Protein AF-A0A151B841-F1 (afdb_monomer)

Mean predicted aligned error: 9.51 Å

Foldseek 3Di:
DPPPDDVLVVVLVVLVVVLVVQCVVCVVPPVSNVVSVVVVVVSVVVSVVVVVVVPPPPPPPPDPPD

Secondary structure (DSSP, 8-state):
--TT--HHHHHHHHHHHHHHHHHHHTTT-HHHHHHHHHHHHHHHHHHHHHHHHHTS----------

Organism: NCBI:txid1121338

Structure (mmCIF, N/CA/C/O backbone):
data_AF-A0A151B841-F1
#
_entry.id   AF-A0A151B841-F1
#
loop_
_atom_site.group_PDB
_atom_site.id
_atom_site.type_symbol
_atom_site.label_atom_id
_atom_site.label_alt_id
_atom_site.label_comp_id
_atom_site.label_asym_id
_atom_site.label_entity_id
_atom_site.label_seq_id
_atom_site.pdbx_PDB_ins_code
_atom_site.Cartn_x
_atom_site.Cartn_y
_atom_site.Cartn_z
_atom_site.occupancy
_atom_site.B_iso_or_equiv
_atom_site.auth_seq_id
_atom_site.auth_comp_id
_atom_site.auth_asym_id
_atom_site.auth_atom_id
_atom_site.pdbx_PDB_model_num
ATOM 1 N N . MET A 1 1 ? 4.313 -23.445 -15.546 1.00 49.12 1 MET A N 1
ATOM 2 C CA . MET A 1 1 ? 3.514 -22.209 -15.722 1.00 49.12 1 MET A CA 1
ATOM 3 C C . MET A 1 1 ? 3.930 -21.054 -14.794 1.00 49.12 1 MET A C 1
ATOM 5 O O . MET A 1 1 ? 3.723 -19.914 -15.170 1.00 49.12 1 MET A O 1
ATOM 9 N N . LEU A 1 2 ? 4.579 -21.301 -13.643 1.00 57.31 2 LEU A N 1
ATOM 10 C CA . LEU A 1 2 ? 4.927 -20.269 -12.641 1.00 57.31 2 LEU A CA 1
ATOM 11 C C . LEU A 1 2 ? 6.263 -19.516 -12.847 1.00 57.31 2 LEU A C 1
ATOM 13 O O . LEU A 1 2 ? 6.635 -18.698 -12.015 1.00 57.31 2 LEU A O 1
ATOM 17 N N . LYS A 1 3 ? 7.020 -19.791 -13.917 1.00 58.59 3 LYS A N 1
ATOM 18 C CA . LYS A 1 3 ? 8.429 -19.354 -14.025 1.00 58.59 3 LYS A CA 1
ATOM 19 C C . LYS A 1 3 ? 8.617 -17.870 -14.399 1.00 58.59 3 LYS A C 1
ATOM 21 O O . LYS A 1 3 ? 9.730 -17.374 -14.317 1.00 58.59 3 LYS A O 1
ATOM 26 N N . ASN A 1 4 ? 7.542 -17.163 -14.771 1.00 64.31 4 ASN A N 1
ATOM 27 C CA . ASN A 1 4 ? 7.608 -15.804 -15.334 1.00 64.31 4 ASN A CA 1
ATOM 28 C C . ASN A 1 4 ? 6.820 -14.746 -14.541 1.00 64.31 4 ASN A C 1
ATOM 30 O O . ASN A 1 4 ? 6.541 -13.670 -15.072 1.00 64.31 4 ASN A O 1
ATOM 34 N N . ILE A 1 5 ? 6.437 -15.014 -13.290 1.00 70.19 5 ILE A N 1
ATOM 35 C CA . ILE A 1 5 ? 5.872 -13.955 -12.447 1.00 70.19 5 ILE A CA 1
ATOM 36 C C . ILE A 1 5 ? 7.033 -13.059 -12.004 1.00 70.19 5 ILE A C 1
ATOM 38 O O . ILE A 1 5 ? 7.898 -13.487 -11.242 1.00 70.19 5 ILE A O 1
ATOM 42 N N . LYS A 1 6 ? 7.078 -11.815 -12.497 1.00 77.44 6 LYS A N 1
ATOM 43 C CA . LYS A 1 6 ? 8.078 -10.846 -12.027 1.00 77.44 6 LYS A CA 1
ATOM 44 C C . LYS A 1 6 ? 7.756 -10.484 -10.580 1.00 77.44 6 LYS A C 1
ATOM 46 O O . LYS A 1 6 ? 6.601 -10.206 -10.262 1.00 77.44 6 LYS A O 1
ATOM 51 N N . PHE A 1 7 ? 8.781 -10.468 -9.731 1.00 83.44 7 PHE A N 1
ATOM 52 C CA . PHE A 1 7 ? 8.675 -10.131 -8.306 1.00 83.44 7 PHE A CA 1
ATOM 53 C C . PHE A 1 7 ? 7.875 -8.840 -8.062 1.00 83.44 7 PHE A C 1
ATOM 55 O O . PHE A 1 7 ? 7.069 -8.772 -7.142 1.00 83.44 7 PHE A O 1
ATOM 62 N N . GLU A 1 8 ? 8.026 -7.867 -8.960 1.00 81.38 8 GLU A N 1
ATOM 63 C CA . GLU A 1 8 ? 7.307 -6.588 -8.998 1.00 81.38 8 GLU A CA 1
ATOM 64 C C . GLU A 1 8 ? 5.776 -6.754 -8.895 1.00 81.38 8 GLU A C 1
ATOM 66 O O . GLU A 1 8 ? 5.125 -6.026 -8.150 1.00 81.38 8 GLU A O 1
ATOM 71 N N . TYR A 1 9 ? 5.195 -7.739 -9.592 1.00 84.88 9 TYR A N 1
ATOM 72 C CA . TYR A 1 9 ? 3.751 -8.000 -9.557 1.00 84.88 9 TYR A CA 1
ATOM 73 C C . TYR A 1 9 ? 3.311 -8.622 -8.231 1.00 84.88 9 TYR A C 1
ATOM 75 O O . TYR A 1 9 ? 2.270 -8.256 -7.694 1.00 84.88 9 TYR A O 1
ATOM 83 N N . VAL A 1 10 ? 4.108 -9.548 -7.687 1.00 89.19 10 VAL A N 1
ATOM 84 C CA . VAL A 1 10 ? 3.822 -10.183 -6.388 1.00 89.19 10 VAL A CA 1
ATOM 85 C C . VAL A 1 10 ? 3.880 -9.142 -5.281 1.00 89.19 10 VAL A C 1
ATOM 87 O O . VAL A 1 10 ? 2.999 -9.100 -4.427 1.00 89.19 10 VAL A O 1
ATOM 90 N N . PHE A 1 11 ? 4.888 -8.272 -5.331 1.00 87.62 11 PHE A N 1
ATOM 91 C CA . PHE A 1 11 ? 5.047 -7.173 -4.394 1.00 87.62 11 PHE A CA 1
ATOM 92 C C . PHE A 1 11 ? 3.868 -6.195 -4.467 1.00 87.62 11 PHE A C 1
ATOM 94 O O . PHE A 1 11 ? 3.290 -5.869 -3.434 1.00 87.62 11 PHE A O 1
ATOM 101 N N . ALA A 1 12 ? 3.449 -5.795 -5.673 1.00 88.38 12 ALA A N 1
ATOM 102 C CA . ALA A 1 12 ? 2.289 -4.924 -5.860 1.00 88.38 12 ALA A CA 1
ATOM 103 C C . ALA A 1 12 ? 1.004 -5.528 -5.262 1.00 88.38 12 ALA A C 1
ATOM 105 O O . ALA A 1 12 ? 0.282 -4.845 -4.537 1.00 88.38 12 ALA A O 1
ATOM 106 N N . VAL A 1 13 ? 0.747 -6.819 -5.503 1.00 90.56 13 VAL A N 1
ATOM 107 C CA . VAL A 1 13 ? -0.412 -7.522 -4.927 1.00 90.56 13 VAL A CA 1
ATOM 108 C C . VAL A 1 13 ? -0.318 -7.588 -3.402 1.00 90.56 13 VAL A C 1
ATOM 110 O O . VAL A 1 13 ? -1.298 -7.290 -2.724 1.00 90.56 13 VAL A O 1
ATOM 113 N N . LEU A 1 14 ? 0.852 -7.922 -2.848 1.00 93.50 14 LEU A N 1
ATOM 114 C CA . LEU A 1 14 ? 1.064 -7.978 -1.398 1.00 93.50 14 LEU A CA 1
ATOM 115 C C . LEU A 1 14 ? 0.791 -6.634 -0.720 1.00 93.50 14 LEU A C 1
ATOM 117 O O . LEU A 1 14 ? 0.093 -6.599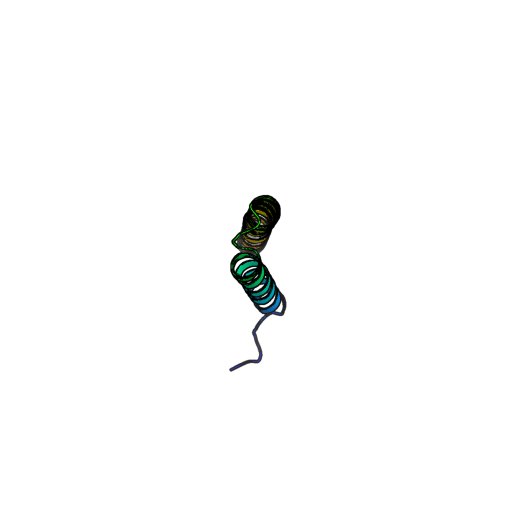 0.291 1.00 93.50 14 LEU A O 1
ATOM 121 N N . VAL A 1 15 ? 1.293 -5.536 -1.289 1.00 91.44 15 VAL A N 1
ATOM 122 C CA . VAL A 1 15 ? 1.055 -4.185 -0.761 1.00 91.44 15 VAL A CA 1
ATOM 123 C C . VAL A 1 15 ? -0.441 -3.872 -0.727 1.00 91.44 15 VAL A C 1
ATOM 125 O O . VAL A 1 15 ? -0.946 -3.423 0.301 1.00 91.44 15 VAL A O 1
ATOM 128 N N . VAL A 1 16 ? -1.174 -4.165 -1.807 1.00 92.56 16 VAL A N 1
ATOM 129 C CA . VAL A 1 16 ? -2.628 -3.940 -1.861 1.00 92.56 16 VAL A CA 1
ATOM 130 C C . VAL A 1 16 ? -3.361 -4.785 -0.819 1.00 92.56 16 VAL A C 1
ATOM 132 O O . VAL A 1 16 ? -4.225 -4.263 -0.118 1.00 92.56 16 VAL A O 1
ATOM 135 N N . VAL A 1 17 ? -3.001 -6.063 -0.667 1.00 95.12 17 VAL A N 1
ATOM 136 C CA . VAL A 1 17 ? -3.629 -6.967 0.311 1.00 95.12 17 VAL A CA 1
ATOM 137 C C . VAL A 1 17 ? -3.403 -6.485 1.745 1.00 95.12 17 VAL A C 1
ATOM 139 O O . VAL A 1 17 ? -4.350 -6.452 2.529 1.00 95.12 17 VAL A O 1
ATOM 142 N N . ILE A 1 18 ? -2.180 -6.073 2.090 1.00 95.56 18 ILE A N 1
ATOM 143 C CA . ILE A 1 18 ? -1.852 -5.590 3.439 1.00 95.56 18 ILE A CA 1
ATOM 144 C C . ILE A 1 18 ? -2.613 -4.297 3.752 1.00 95.56 18 ILE A C 1
ATOM 146 O O . ILE A 1 18 ? -3.199 -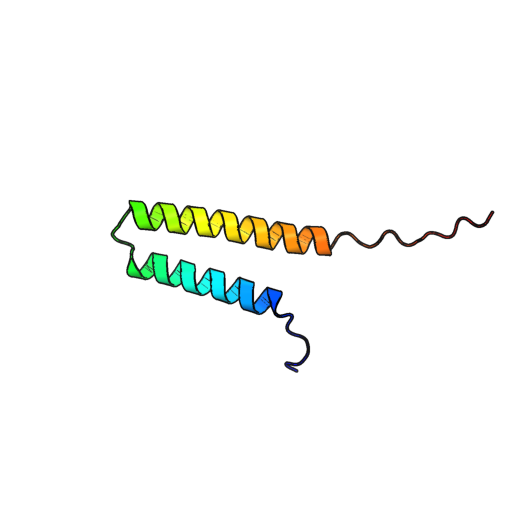4.176 4.827 1.00 95.56 18 ILE A O 1
ATOM 150 N N . LEU A 1 19 ? -2.654 -3.347 2.814 1.00 94.25 19 LEU A N 1
ATOM 151 C CA . LEU A 1 19 ? -3.379 -2.090 3.008 1.00 94.25 19 LEU A CA 1
ATOM 152 C C . LEU A 1 19 ? -4.901 -2.306 3.066 1.00 94.25 19 LEU A C 1
ATOM 154 O O . LEU A 1 19 ? -5.579 -1.681 3.880 1.00 94.25 19 LEU A O 1
ATOM 158 N N . ALA A 1 20 ? -5.445 -3.231 2.272 1.00 93.62 20 ALA A N 1
ATOM 159 C CA . ALA A 1 20 ? -6.854 -3.613 2.352 1.00 93.62 20 ALA A CA 1
ATOM 160 C C . ALA A 1 20 ? -7.194 -4.273 3.701 1.00 93.62 20 ALA A C 1
ATOM 162 O O . ALA A 1 20 ? -8.209 -3.938 4.315 1.00 93.62 20 ALA A O 1
ATOM 163 N N . ALA A 1 21 ? -6.332 -5.161 4.205 1.00 95.31 21 ALA A N 1
ATOM 164 C CA . ALA A 1 21 ? -6.490 -5.758 5.529 1.00 95.31 21 ALA A CA 1
ATOM 165 C C . ALA A 1 21 ? -6.421 -4.698 6.639 1.00 95.31 21 ALA A C 1
ATOM 167 O O . ALA A 1 21 ? -7.235 -4.723 7.562 1.00 95.31 21 ALA A O 1
ATOM 168 N N . ALA A 1 22 ? -5.510 -3.727 6.524 1.00 94.50 22 ALA A N 1
ATOM 169 C CA . ALA A 1 22 ? -5.421 -2.609 7.456 1.00 94.50 22 ALA A CA 1
ATOM 170 C C . ALA A 1 22 ? -6.711 -1.770 7.467 1.00 94.50 22 ALA A C 1
ATOM 172 O O . ALA A 1 22 ? -7.216 -1.464 8.545 1.00 94.50 22 ALA A O 1
ATOM 173 N N . LEU A 1 23 ? -7.300 -1.468 6.302 1.00 94.19 23 LEU A N 1
ATOM 174 C CA . LEU A 1 23 ? -8.605 -0.793 6.238 1.00 94.19 23 LEU A CA 1
AT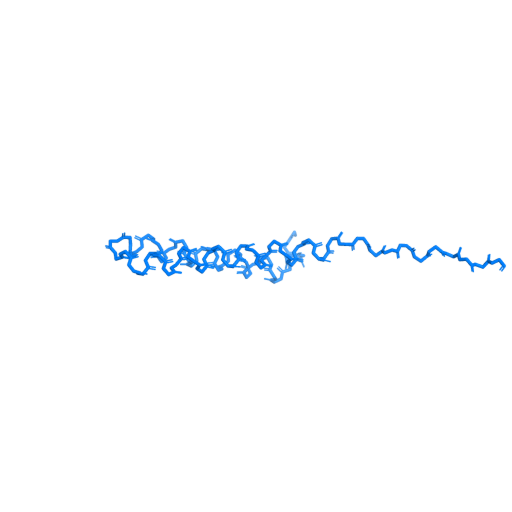OM 175 C C . LEU A 1 23 ? -9.706 -1.585 6.937 1.00 94.19 23 LEU A C 1
ATOM 177 O O . LEU A 1 23 ? -10.539 -0.998 7.620 1.00 94.19 23 LEU A O 1
ATOM 181 N N . PHE A 1 24 ? -9.716 -2.906 6.771 1.00 94.81 24 PHE A N 1
ATOM 182 C CA . PHE A 1 24 ? -10.731 -3.753 7.382 1.00 94.81 24 PHE A CA 1
ATOM 183 C C . PHE A 1 24 ? -10.598 -3.808 8.911 1.00 94.81 24 PHE A C 1
ATOM 185 O O . PHE A 1 24 ? -11.599 -3.682 9.618 1.00 94.81 24 PHE A O 1
ATOM 192 N N . ILE A 1 25 ? -9.370 -3.956 9.419 1.00 96.50 25 ILE A N 1
ATOM 193 C CA . ILE A 1 25 ? -9.075 -4.046 10.857 1.00 96.50 25 ILE A CA 1
ATOM 194 C C . ILE A 1 25 ? -9.302 -2.699 11.551 1.00 96.50 25 ILE A C 1
ATOM 196 O O . ILE A 1 25 ? -9.919 -2.649 12.612 1.00 96.50 25 ILE A O 1
ATOM 200 N N . PHE A 1 26 ? -8.836 -1.601 10.955 1.00 95.31 26 PHE A N 1
ATOM 201 C CA . PHE A 1 26 ? -8.859 -0.272 11.572 1.00 95.31 26 PHE A CA 1
ATOM 202 C C . PHE A 1 26 ? -10.034 0.602 11.116 1.00 95.31 26 PHE A C 1
ATOM 204 O O . PHE A 1 26 ? -9.998 1.811 11.327 1.00 95.31 26 PHE A O 1
ATOM 211 N N . LYS A 1 27 ? -11.088 0.016 10.530 1.00 92.44 27 LYS A N 1
ATOM 212 C CA . LYS A 1 27 ? -12.224 0.733 9.910 1.00 92.44 27 LYS A CA 1
ATOM 213 C C . LYS A 1 27 ? -12.901 1.790 10.796 1.00 92.44 27 LYS A C 1
ATOM 215 O O . LYS A 1 27 ? -13.537 2.703 10.283 1.00 92.44 27 LYS A O 1
ATOM 220 N N . GLU A 1 28 ? -12.799 1.653 12.116 1.00 95.88 28 GLU A N 1
ATOM 221 C CA . GLU A 1 28 ? -13.424 2.558 13.088 1.00 95.88 28 GLU A CA 1
ATOM 222 C C . GLU A 1 28 ? -12.539 3.767 13.432 1.00 95.88 28 GLU A C 1
ATOM 224 O O . GLU A 1 28 ? -13.039 4.793 13.893 1.00 95.88 28 GLU A O 1
ATOM 229 N N . ASN A 1 29 ? -11.232 3.688 13.162 1.00 96.25 29 ASN A N 1
ATOM 230 C CA . ASN A 1 29 ? -10.294 4.779 13.393 1.00 96.25 29 ASN A CA 1
ATOM 231 C C . ASN A 1 29 ? -10.132 5.615 12.116 1.00 96.25 29 ASN A C 1
ATOM 233 O O . ASN A 1 29 ? -9.369 5.265 11.215 1.00 96.25 29 ASN A O 1
ATOM 237 N N . LYS A 1 30 ? -10.847 6.743 12.056 1.00 94.38 30 LYS A N 1
ATOM 238 C CA . LYS A 1 30 ? -10.883 7.631 10.882 1.00 94.38 30 LYS A CA 1
ATOM 239 C C . LYS A 1 30 ? -9.504 8.141 10.456 1.00 94.38 30 LYS A C 1
ATOM 241 O O . LYS A 1 30 ? -9.254 8.233 9.257 1.00 94.38 30 LYS A O 1
ATOM 246 N N . ASP A 1 31 ? -8.610 8.423 11.400 1.00 96.44 31 ASP A N 1
ATOM 247 C CA . ASP A 1 31 ? -7.271 8.945 11.097 1.00 96.44 31 ASP A CA 1
ATOM 248 C C . ASP A 1 31 ? -6.385 7.867 10.464 1.00 96.44 31 ASP A C 1
ATOM 250 O O . ASP A 1 31 ? -5.708 8.102 9.455 1.00 96.44 31 ASP A O 1
ATOM 254 N N . VAL A 1 32 ? -6.449 6.645 11.005 1.00 94.94 32 VAL A N 1
ATOM 255 C CA . VAL A 1 32 ? -5.756 5.485 10.431 1.00 94.94 32 VAL A CA 1
ATOM 256 C C . VAL A 1 32 ? -6.330 5.162 9.055 1.00 94.94 32 VAL A C 1
ATOM 258 O O . VAL A 1 32 ? -5.568 4.999 8.106 1.00 94.94 32 VAL A O 1
ATOM 261 N N . VAL A 1 33 ? -7.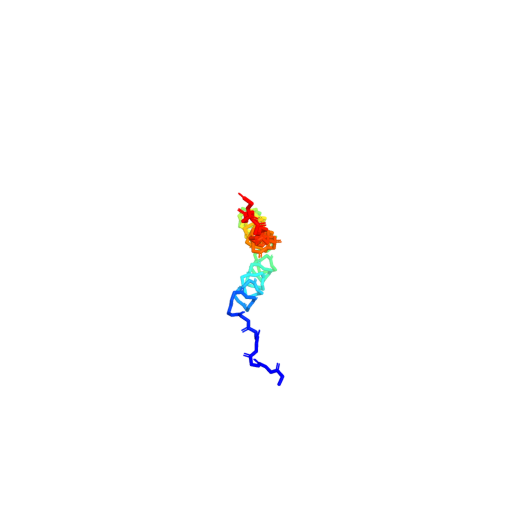656 5.147 8.906 1.00 96.62 33 VAL A N 1
ATOM 262 C CA . VAL A 1 33 ? -8.321 4.915 7.615 1.00 96.62 33 VAL A CA 1
ATOM 263 C C . VAL A 1 33 ? -7.879 5.941 6.574 1.00 96.62 33 VAL A C 1
ATOM 265 O O . VAL A 1 33 ? -7.450 5.541 5.495 1.00 96.62 33 VAL A O 1
ATOM 268 N N . ASN A 1 34 ? -7.895 7.240 6.888 1.00 96.62 34 ASN A N 1
ATOM 269 C CA . ASN A 1 34 ? -7.437 8.281 5.959 1.00 96.62 34 ASN A CA 1
ATOM 270 C C . ASN A 1 34 ? -5.972 8.093 5.54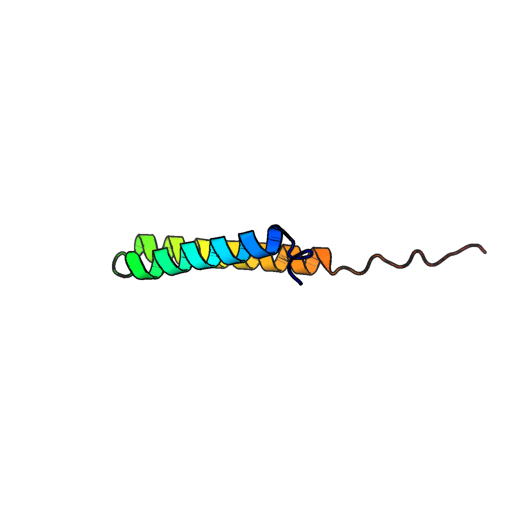9 1.00 96.62 34 ASN A C 1
ATOM 272 O O . ASN A 1 34 ? -5.626 8.265 4.376 1.00 96.62 34 ASN A O 1
ATOM 276 N N . THR A 1 35 ? -5.117 7.702 6.492 1.00 96.56 35 THR A N 1
ATOM 277 C CA . THR A 1 35 ? -3.703 7.418 6.217 1.00 96.56 35 THR A CA 1
ATOM 278 C C . THR A 1 35 ? -3.557 6.225 5.275 1.00 96.56 35 THR A C 1
ATOM 280 O O . THR A 1 35 ? -2.830 6.304 4.284 1.00 96.56 35 THR A O 1
ATOM 283 N N . VAL A 1 36 ? -4.288 5.136 5.527 1.00 95.44 36 VAL A N 1
ATOM 284 C CA . VAL A 1 36 ? -4.249 3.931 4.689 1.00 95.44 36 VAL A CA 1
ATOM 285 C C . VAL A 1 36 ? -4.831 4.199 3.298 1.00 95.44 36 VAL A C 1
ATOM 287 O O . VAL A 1 36 ? -4.258 3.745 2.310 1.00 95.44 36 VAL A O 1
ATOM 290 N N . VAL A 1 37 ? -5.909 4.982 3.183 1.00 95.12 37 VAL A N 1
ATOM 291 C CA . VAL A 1 37 ? -6.459 5.416 1.886 1.00 95.12 37 VAL A CA 1
ATOM 292 C C . VAL A 1 37 ? -5.436 6.252 1.117 1.00 95.12 37 VAL A C 1
ATOM 294 O O . VAL A 1 37 ? -5.199 5.995 -0.061 1.00 95.12 37 VAL A O 1
ATOM 297 N N . THR A 1 38 ? -4.779 7.207 1.777 1.00 96.19 38 THR A N 1
ATOM 298 C CA . THR A 1 38 ? -3.730 8.028 1.152 1.00 96.19 38 THR A CA 1
ATOM 299 C C . THR A 1 38 ? -2.571 7.156 0.661 1.00 96.19 38 THR A C 1
ATOM 301 O O . THR A 1 38 ? -2.113 7.308 -0.473 1.00 96.19 38 THR A O 1
ATOM 304 N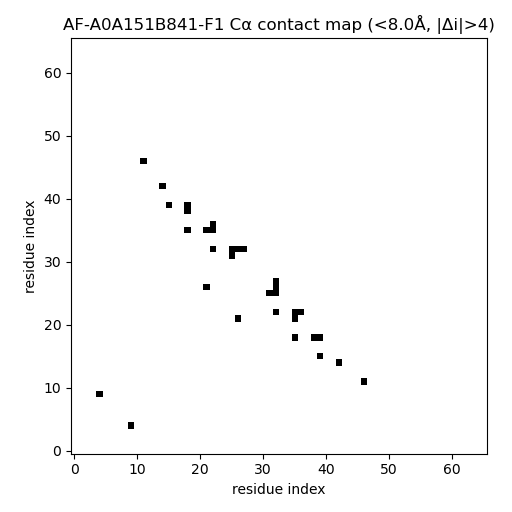 N . ALA A 1 39 ? -2.143 6.184 1.473 1.00 95.44 39 ALA A N 1
ATOM 305 C CA . ALA A 1 39 ? -1.114 5.220 1.099 1.00 95.44 39 ALA A CA 1
ATOM 306 C C . ALA A 1 39 ? -1.542 4.339 -0.089 1.00 95.44 39 ALA A C 1
ATOM 308 O O . ALA A 1 39 ? -0.736 4.109 -0.989 1.00 95.44 39 ALA A O 1
ATOM 309 N N . LEU A 1 40 ? -2.803 3.896 -0.140 1.00 93.94 40 LEU A N 1
ATOM 310 C CA . LEU A 1 40 ? -3.362 3.140 -1.267 1.00 93.94 40 LEU A CA 1
ATOM 311 C C . LEU A 1 40 ? -3.337 3.947 -2.563 1.00 93.94 40 LEU A C 1
ATOM 313 O O . LEU A 1 40 ? -2.868 3.444 -3.582 1.00 93.94 40 LEU A O 1
ATOM 317 N N . VAL A 1 41 ? -3.798 5.198 -2.528 1.00 94.88 41 VAL A N 1
ATOM 318 C CA . VAL A 1 41 ? -3.789 6.083 -3.703 1.00 94.88 41 VAL A CA 1
ATOM 319 C C . VAL A 1 41 ? -2.356 6.315 -4.192 1.00 94.88 41 VAL A C 1
ATOM 321 O O . VAL A 1 41 ? -2.092 6.211 -5.393 1.00 94.88 41 VAL A O 1
ATOM 324 N N . GLY A 1 42 ? -1.414 6.558 -3.275 1.00 94.62 42 GLY A N 1
ATOM 325 C CA . GLY A 1 42 ? 0.003 6.719 -3.604 1.00 94.62 42 GLY A CA 1
ATOM 326 C C . GLY A 1 42 ? 0.618 5.456 -4.212 1.00 94.62 42 GLY A C 1
ATOM 327 O O . GLY A 1 42 ? 1.251 5.521 -5.267 1.00 94.62 42 GLY A O 1
ATOM 328 N N . ALA A 1 43 ? 0.378 4.294 -3.599 1.00 91.25 43 ALA A N 1
ATOM 329 C CA . ALA A 1 43 ? 0.876 3.009 -4.081 1.00 91.25 43 ALA A CA 1
ATOM 330 C C . ALA A 1 43 ? 0.314 2.665 -5.468 1.00 91.25 43 ALA A C 1
ATOM 332 O O . ALA A 1 43 ? 1.079 2.314 -6.364 1.00 91.25 43 ALA A O 1
ATOM 333 N N . LEU A 1 44 ? -0.996 2.821 -5.685 1.00 91.19 44 LEU A N 1
ATOM 334 C CA . LEU A 1 44 ? -1.632 2.570 -6.983 1.00 91.19 44 LEU A CA 1
ATOM 335 C C . LEU A 1 44 ? -1.121 3.523 -8.066 1.00 91.19 44 LEU A C 1
ATOM 337 O O . LEU A 1 44 ? -0.876 3.087 -9.191 1.00 91.19 44 LEU A O 1
ATOM 341 N N . SER A 1 45 ? -0.900 4.796 -7.730 1.00 93.19 45 SER A N 1
ATOM 342 C CA . SER A 1 45 ? -0.319 5.773 -8.659 1.00 93.19 45 SER A CA 1
ATOM 343 C C . SER A 1 45 ? 1.104 5.381 -9.063 1.00 93.19 45 SER A C 1
ATOM 345 O O . SER A 1 45 ? 1.425 5.387 -10.250 1.00 93.19 45 SER A O 1
ATOM 347 N N . ALA A 1 46 ? 1.939 4.964 -8.106 1.00 89.94 46 ALA A N 1
ATOM 348 C CA . ALA A 1 46 ? 3.301 4.504 -8.373 1.00 89.94 46 ALA A CA 1
ATOM 349 C C . ALA A 1 46 ? 3.330 3.209 -9.202 1.00 89.94 46 ALA A C 1
ATOM 351 O O . ALA A 1 46 ? 4.094 3.110 -10.162 1.00 89.94 46 ALA A O 1
ATOM 352 N N . ILE A 1 47 ? 2.466 2.240 -8.877 1.00 87.94 47 ILE A N 1
ATOM 353 C CA . ILE A 1 47 ? 2.305 0.997 -9.643 1.00 87.94 47 ILE A CA 1
ATOM 354 C C . ILE A 1 47 ? 1.885 1.319 -11.083 1.00 87.94 47 ILE A C 1
ATOM 356 O O . ILE A 1 47 ? 2.472 0.803 -12.033 1.00 87.94 47 ILE A O 1
ATOM 360 N N . THR A 1 48 ? 0.910 2.213 -11.256 1.00 87.81 48 THR A N 1
ATOM 361 C CA . THR A 1 48 ? 0.441 2.650 -12.576 1.00 87.81 48 THR A CA 1
ATOM 362 C C . THR A 1 48 ? 1.570 3.324 -13.353 1.00 87.81 48 THR A C 1
ATOM 364 O O . THR A 1 48 ? 1.879 2.902 -14.465 1.00 87.81 48 THR A O 1
ATOM 367 N N . ALA A 1 49 ? 2.264 4.297 -12.759 1.00 89.06 49 ALA A N 1
ATOM 368 C CA . ALA A 1 49 ? 3.401 4.966 -13.389 1.00 89.06 49 ALA A CA 1
ATOM 369 C C . ALA A 1 49 ? 4.511 3.979 -13.791 1.00 89.06 49 ALA A C 1
ATOM 371 O O . ALA A 1 49 ? 5.050 4.069 -14.895 1.00 89.06 49 ALA A O 1
ATOM 372 N N . PHE A 1 50 ? 4.818 2.996 -12.942 1.00 85.69 50 PHE A N 1
ATOM 373 C CA . PHE A 1 50 ? 5.781 1.940 -13.244 1.00 85.69 50 PHE A CA 1
ATOM 374 C C . PHE A 1 50 ? 5.375 1.121 -14.474 1.00 85.69 50 PHE A C 1
ATOM 376 O O . PHE A 1 50 ? 6.200 0.871 -15.352 1.00 85.69 50 PHE A O 1
ATOM 383 N N . PHE A 1 51 ? 4.104 0.729 -14.586 1.00 82.19 51 PHE A N 1
ATOM 384 C CA . PHE A 1 51 ? 3.638 -0.015 -15.755 1.00 82.19 51 PHE A CA 1
ATOM 385 C C . PHE A 1 51 ? 3.625 0.829 -17.025 1.00 82.19 51 PHE A C 1
ATOM 387 O O . PHE A 1 51 ? 4.078 0.341 -18.059 1.00 82.19 51 PHE A O 1
ATOM 394 N N . PHE A 1 52 ? 3.177 2.080 -16.949 1.00 83.44 52 PHE A N 1
ATOM 395 C CA . PHE A 1 52 ? 3.132 2.984 -18.099 1.00 83.44 52 PHE A CA 1
ATOM 396 C C . PHE A 1 52 ? 4.531 3.337 -18.618 1.00 83.44 52 PHE A C 1
ATOM 398 O O . PHE A 1 52 ? 4.778 3.245 -19.817 1.00 83.44 5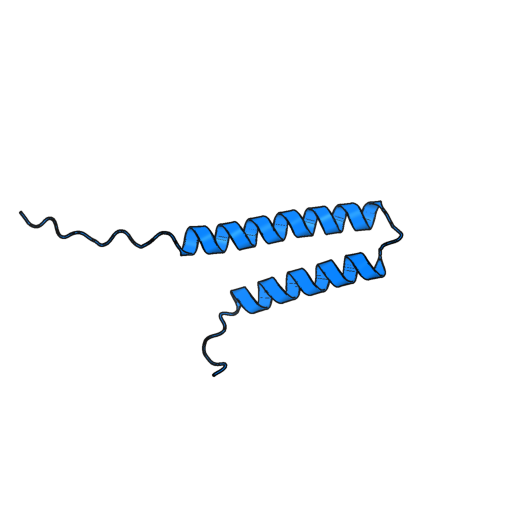2 PHE A O 1
ATOM 405 N N . THR A 1 53 ? 5.478 3.654 -17.734 1.00 80.25 53 THR A N 1
ATOM 406 C CA . THR A 1 53 ? 6.876 3.930 -18.126 1.00 80.25 53 THR A CA 1
ATOM 407 C C . THR A 1 53 ? 7.572 2.704 -18.716 1.00 80.25 53 THR A C 1
ATOM 409 O O . THR A 1 53 ? 8.372 2.830 -19.639 1.00 80.25 53 THR A O 1
ATOM 412 N N . LYS A 1 54 ? 7.227 1.497 -18.254 1.00 66.62 54 LYS A N 1
ATOM 413 C CA . LYS A 1 54 ? 7.731 0.234 -18.816 1.00 66.62 54 LYS A CA 1
ATOM 414 C C . LYS A 1 54 ? 7.094 -0.127 -20.168 1.00 66.62 54 LYS A C 1
ATOM 416 O O . LYS A 1 54 ? 7.652 -0.960 -20.878 1.00 66.62 54 LYS A O 1
ATOM 421 N N . HIS A 1 55 ? 5.950 0.476 -20.507 1.00 60.75 55 HIS A N 1
ATOM 422 C CA . HIS A 1 55 ? 5.230 0.297 -21.774 1.00 60.75 55 HIS A CA 1
ATOM 423 C C . HIS A 1 55 ? 5.538 1.371 -22.819 1.00 60.75 55 HIS A C 1
ATOM 425 O O . HIS A 1 55 ? 4.965 1.299 -23.903 1.00 60.75 55 HIS A O 1
ATOM 431 N N . VAL A 1 56 ? 6.440 2.326 -22.555 1.00 58.12 56 VAL A N 1
ATOM 432 C CA . VAL A 1 56 ? 6.980 3.161 -23.637 1.00 58.12 56 VAL A CA 1
ATOM 433 C C . VAL A 1 56 ? 7.656 2.195 -24.614 1.00 58.12 56 VAL A C 1
ATOM 435 O O . VAL A 1 56 ? 8.634 1.544 -24.221 1.00 58.12 56 VAL A O 1
ATOM 438 N N . PRO A 1 57 ? 7.118 2.004 -25.836 1.00 54.69 57 PRO A 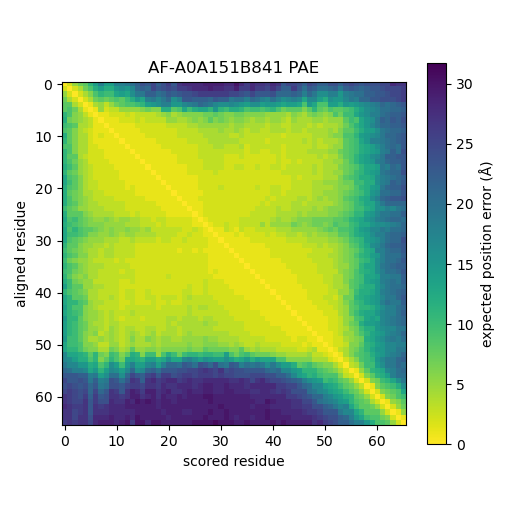N 1
ATOM 439 C CA . PRO A 1 57 ? 7.772 1.147 -26.802 1.00 54.69 57 PRO A CA 1
ATOM 440 C C . PRO A 1 57 ? 9.164 1.736 -26.976 1.00 54.69 57 PRO A C 1
ATOM 442 O O . PRO A 1 57 ? 9.299 2.942 -27.178 1.00 54.69 57 PRO A O 1
ATOM 445 N N . LYS A 1 58 ? 10.205 0.906 -26.818 1.00 54.97 58 LYS A N 1
ATOM 446 C CA . LYS A 1 58 ? 11.535 1.269 -27.309 1.00 54.97 58 LYS A CA 1
ATOM 447 C C . LYS A 1 58 ? 11.289 1.812 -28.704 1.00 54.97 58 LYS A C 1
ATOM 449 O O . LYS A 1 58 ? 10.790 1.047 -29.528 1.00 54.97 58 LYS A O 1
ATOM 454 N N . GLU A 1 59 ? 11.568 3.095 -28.923 1.00 56.66 59 GLU A N 1
ATOM 455 C CA . GLU A 1 59 ? 11.654 3.625 -30.271 1.00 56.66 59 GLU A CA 1
ATOM 456 C C . GLU A 1 59 ? 12.493 2.608 -31.033 1.00 56.66 59 GLU A C 1
ATOM 458 O O . GLU A 1 59 ? 13.632 2.300 -30.648 1.00 56.66 59 GLU A O 1
ATOM 463 N N . GLU A 1 60 ? 11.860 1.953 -32.007 1.00 52.53 60 GLU A N 1
ATOM 464 C CA . GLU A 1 60 ? 12.588 1.163 -32.972 1.00 52.53 60 GLU A CA 1
ATOM 465 C C . GLU A 1 60 ? 13.704 2.080 -33.437 1.00 52.53 60 GLU A C 1
ATOM 467 O O . GLU A 1 60 ? 13.454 3.205 -33.870 1.00 52.53 60 GLU A O 1
ATOM 472 N N . LYS A 1 61 ? 14.948 1.632 -33.260 1.00 51.22 61 LYS A N 1
ATOM 473 C CA . LYS A 1 61 ? 16.086 2.253 -33.914 1.00 51.22 61 LYS A CA 1
ATOM 474 C C . LYS A 1 61 ? 15.803 2.155 -35.407 1.00 51.22 61 LYS A C 1
ATOM 476 O O . LYS A 1 61 ? 16.152 1.160 -36.040 1.00 51.22 61 LYS A O 1
ATOM 481 N N . GLN A 1 62 ? 15.106 3.144 -35.947 1.00 48.44 62 GLN A N 1
ATOM 482 C CA . GLN A 1 62 ? 14.892 3.274 -37.365 1.00 48.44 62 GLN A CA 1
ATOM 483 C C . GLN A 1 62 ? 16.249 3.672 -37.924 1.00 48.44 62 GLN A C 1
ATOM 485 O O . GLN A 1 62 ? 16.694 4.811 -37.788 1.00 48.44 62 GLN A O 1
ATOM 490 N N . ASN A 1 63 ? 16.931 2.662 -38.465 1.00 53.91 63 ASN A N 1
ATOM 491 C CA . ASN A 1 63 ? 18.060 2.798 -39.367 1.00 53.91 63 ASN A CA 1
ATOM 492 C C . ASN A 1 63 ? 17.856 4.033 -40.245 1.00 53.91 63 ASN A C 1
ATOM 494 O O . ASN A 1 63 ? 17.018 4.028 -41.145 1.00 53.91 63 ASN A O 1
ATOM 498 N N . THR A 1 64 ? 18.634 5.074 -39.981 1.00 49.00 64 THR A N 1
ATOM 499 C CA . THR A 1 64 ? 18.919 6.095 -40.981 1.00 49.00 64 THR A CA 1
ATOM 500 C C . THR A 1 64 ? 20.393 5.945 -41.319 1.00 49.00 64 THR A C 1
ATOM 502 O O . THR A 1 64 ? 21.221 6.746 -40.908 1.00 49.00 64 THR A O 1
ATOM 505 N N . ASP A 1 65 ? 20.707 4.844 -42.003 1.00 49.56 65 ASP A N 1
ATOM 506 C CA . ASP A 1 65 ? 21.801 4.833 -42.969 1.00 49.56 65 ASP A CA 1
ATOM 507 C C . ASP A 1 65 ? 21.209 5.402 -44.264 1.00 49.56 6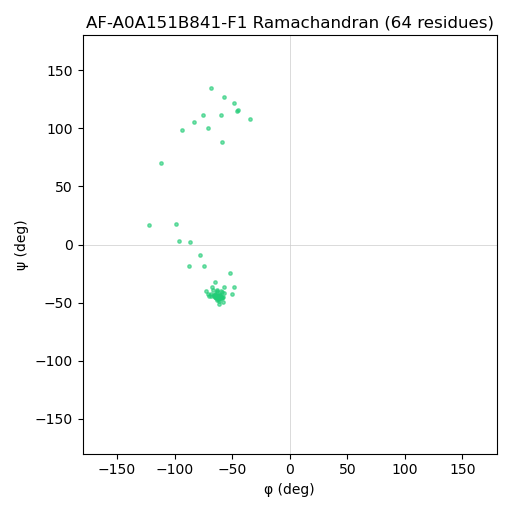5 ASP A C 1
ATOM 509 O O . ASP A 1 65 ? 20.390 4.756 -44.929 1.00 49.56 65 ASP A O 1
ATOM 513 N N . LYS A 1 66 ? 21.564 6.647 -44.569 1.00 41.06 66 LYS A N 1
ATOM 514 C CA . LYS A 1 66 ? 21.519 7.231 -45.908 1.00 41.06 66 LYS A CA 1
ATOM 515 C C . LYS A 1 66 ? 22.729 8.128 -46.082 1.00 41.06 66 LYS A C 1
ATOM 517 O O . LYS A 1 66 ? 22.979 8.932 -45.158 1.00 41.06 66 LYS A O 1
#

Radius of gyration: 18.58 Å; Cα contacts (8 Å, |Δi|>4): 16; chains: 1; bounding box: 35×31×59 Å

Solvent-accessible surface area (backbone atoms only — not comparable to full-atom values): 4058 Å² total; per-residue (Å²): 137,78,90,77,74,56,65,69,58,56,51,54,52,50,53,51,52,54,47,53,50,48,44,65,74,39,62,86,42,63,69,59,36,53,51,45,52,53,50,49,54,52,50,51,50,52,54,50,50,52,53,54,66,70,60,56,71,74,75,72,82,73,81,79,86,127

Sequence (66 aa):
MLKNIKFEYVFAVLVVVILAAALFIFKENKDVVNTVVTALVGALSAITAFFFTKHVPKEEKQNTDK

Nearest PDB structures (foldseek):
  8c00-assembly1_Y  TM=5.289E-01  e=8.505E+00  Saccharomyces cerevisiae

pLDDT: mean 81.73, std 17.06, range [41.06, 96.62]